Protein AF-A0A4R5WF81-F1 (afdb_monomer_lite)

Secondary structure (DSSP, 8-state):
------------------SHHHHHHHHHHHTS--------------------HHHHHHHHHHHHHHHHHHHHHHHHHHHHHHHHHTT--SHHHHHHHHHHHHHHHHHHHHHHHHHHHHHHHHHHHHHHHHHHHHHHHHT-

Foldseek 3Di:
DDDDDDDDDDDDDPPDPPPPVVVVVVVVVVVPDDDDDDDDDPDPPPPPPDDDLVVLVVVLVVLVVVLVVLVVVLVVLVVVLVVVLVPDDDPVNVVVVVVNVVVSVVSVVVSVVSVVVSVVSVVVSVVSVVVVVVVVVVVD

Organism: Mycolicibacterium mucogenicum (NCBI:txid56689)

Radius of gyration: 25.71 Å; chains: 1; bounding box: 68×26×92 Å

pLDDT: mean 74.0, std 26.53, range [26.73, 97.81]

Sequence (140 aa):
MYTTSSVGTSTRWRTTPRNCLSLLVFIAVRMRRLVPTSHNRCETTLPTYEYNLDEMNEFITALERSIEEITTHCDNARSTVAAVLNHYSGSAATAFTEFHEGWQATAREHLESLKAYRTHVATARDNYAEARRKNIEMFR

InterPro domains:
  IPR010310 Type VII secretion system ESAT-6-like [PF06013] (49-131)
  IPR036689 ESAT-6-like superfamily [SSF140453] (48-139)

Structure (mmCIF, N/CA/C/O backbone):
data_AF-A0A4R5WF81-F1
#
_entry.id   AF-A0A4R5WF81-F1
#
loop_
_atom_site.group_PDB
_atom_site.id
_atom_site.type_symbol
_atom_site.label_atom_id
_atom_site.label_alt_id
_atom_site.label_comp_id
_atom_site.label_asym_id
_atom_site.label_entity_id
_atom_site.label_seq_id
_atom_site.pdbx_PDB_ins_code
_atom_site.Cartn_x
_atom_site.Cartn_y
_atom_site.Cartn_z
_atom_site.occupancy
_atom_site.B_iso_or_equiv
_atom_site.auth_seq_id
_atom_site.auth_comp_id
_atom_site.auth_asym_id
_atom_site.auth_atom_id
_atom_site.pdbx_PDB_model_num
ATOM 1 N N . MET A 1 1 ? 16.084 -2.598 55.619 1.00 32.06 1 MET A N 1
ATOM 2 C CA . MET A 1 1 ? 17.146 -3.624 55.668 1.00 32.06 1 MET A CA 1
ATOM 3 C C . MET A 1 1 ? 16.746 -4.728 54.684 1.00 32.06 1 MET A C 1
ATOM 5 O O . MET A 1 1 ? 15.654 -5.246 54.851 1.00 32.06 1 MET A O 1
ATOM 9 N N . TYR A 1 2 ? 17.534 -4.902 53.607 1.00 27.20 2 TYR A N 1
ATOM 10 C CA . TYR A 1 2 ? 17.840 -6.096 52.768 1.00 27.20 2 TYR A CA 1
ATOM 11 C C . TYR A 1 2 ? 17.023 -7.407 52.949 1.00 27.20 2 TYR A C 1
ATOM 13 O O . TYR A 1 2 ? 16.712 -7.737 54.081 1.00 27.20 2 TYR A O 1
ATOM 21 N N . THR A 1 3 ? 16.744 -8.318 51.992 1.00 32.97 3 THR A N 1
ATOM 22 C CA . THR A 1 3 ? 16.769 -8.471 50.509 1.00 32.97 3 THR A CA 1
ATOM 23 C C . THR A 1 3 ? 16.207 -9.882 50.167 1.00 32.97 3 THR A C 1
ATOM 25 O O . THR A 1 3 ? 16.420 -10.806 50.941 1.00 32.97 3 THR A O 1
ATOM 28 N N . THR A 1 4 ? 15.586 -10.032 48.980 1.00 38.31 4 THR A N 1
ATOM 29 C CA . THR A 1 4 ? 15.548 -11.193 48.029 1.00 38.31 4 THR A CA 1
ATOM 30 C C . THR A 1 4 ? 15.088 -12.619 48.406 1.00 38.31 4 THR A C 1
ATOM 32 O O . THR A 1 4 ? 15.704 -13.271 49.243 1.00 38.31 4 THR A O 1
ATOM 35 N N . SER A 1 5 ? 14.163 -13.173 47.590 1.00 28.80 5 SER A N 1
ATOM 36 C CA . SER A 1 5 ? 14.272 -14.414 46.754 1.00 28.80 5 SER A CA 1
ATOM 37 C C . SER A 1 5 ? 12.962 -14.594 45.932 1.00 28.80 5 SER A C 1
ATOM 39 O O . SER A 1 5 ? 11.891 -14.497 46.516 1.00 28.80 5 SER A O 1
ATOM 41 N N . SER A 1 6 ? 12.928 -14.578 44.581 1.00 30.61 6 SER A N 1
ATOM 42 C CA . SER A 1 6 ? 13.180 -15.689 43.615 1.00 30.61 6 SER A CA 1
ATOM 43 C C . SER A 1 6 ? 12.292 -16.926 43.879 1.00 30.61 6 SER A C 1
ATOM 45 O O . SER A 1 6 ? 12.324 -17.407 44.999 1.00 30.61 6 SER A O 1
ATOM 47 N N . VAL A 1 7 ? 11.523 -17.574 42.986 1.00 32.94 7 VAL A N 1
ATOM 48 C CA . VAL A 1 7 ? 11.302 -17.618 41.521 1.00 32.94 7 VAL A CA 1
ATOM 49 C C . VAL A 1 7 ? 9.964 -18.370 41.312 1.00 32.94 7 VAL A C 1
ATOM 51 O O . VAL A 1 7 ? 9.645 -19.262 42.093 1.00 32.94 7 VAL A O 1
ATOM 54 N N . GLY A 1 8 ? 9.198 -18.062 40.259 1.00 27.97 8 GLY A N 1
ATOM 55 C CA . GLY A 1 8 ? 7.992 -18.820 39.893 1.00 27.97 8 GLY A CA 1
ATOM 56 C C . GLY A 1 8 ? 7.496 -18.483 38.487 1.00 27.97 8 GLY A C 1
ATOM 57 O O . GLY A 1 8 ? 6.733 -17.546 38.283 1.00 27.97 8 GLY A O 1
ATOM 58 N N . THR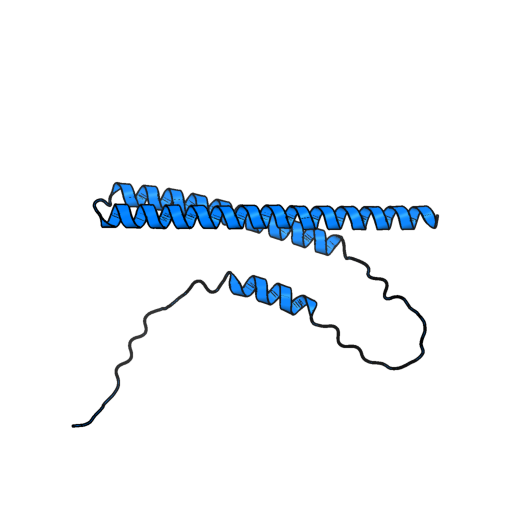 A 1 9 ? 7.997 -19.232 37.514 1.00 38.75 9 THR A N 1
ATOM 59 C CA . THR A 1 9 ? 7.731 -19.196 36.072 1.00 38.75 9 THR A CA 1
ATOM 60 C C . THR A 1 9 ? 6.252 -19.393 35.717 1.00 38.75 9 THR A C 1
ATOM 62 O O . THR A 1 9 ? 5.635 -20.366 36.135 1.00 38.75 9 THR A O 1
ATOM 65 N N . SER A 1 10 ? 5.700 -18.535 34.849 1.00 30.55 10 SER A N 1
ATOM 66 C CA . SER A 1 10 ? 4.501 -18.866 34.069 1.00 30.55 10 SER A CA 1
ATOM 67 C C . SER A 1 10 ? 4.538 -18.214 32.688 1.00 30.55 10 SER A C 1
ATOM 69 O O . SER A 1 10 ? 4.512 -16.995 32.518 1.00 30.55 10 SER A O 1
ATOM 71 N N . THR A 1 11 ? 4.656 -19.090 31.701 1.00 42.34 11 THR A N 1
ATOM 72 C CA . THR A 1 11 ? 4.651 -18.879 30.260 1.00 42.34 11 THR A CA 1
ATOM 73 C C . THR A 1 11 ? 3.337 -18.243 29.799 1.00 42.34 11 THR A C 1
ATOM 75 O O . THR A 1 11 ? 2.281 -18.866 29.890 1.00 42.34 11 THR A O 1
ATOM 78 N N . ARG A 1 12 ? 3.376 -17.031 29.230 1.00 27.22 12 ARG A N 1
ATOM 79 C CA . ARG A 1 12 ? 2.245 -16.495 28.454 1.00 27.22 12 ARG A CA 1
ATOM 80 C C . ARG A 1 12 ? 2.732 -15.620 27.296 1.00 27.22 12 ARG A C 1
ATOM 82 O O . ARG A 1 12 ? 3.108 -14.467 27.470 1.00 27.22 12 ARG A O 1
ATOM 89 N N . TRP A 1 13 ? 2.756 -16.253 26.127 1.00 27.02 13 TRP A N 1
ATOM 90 C CA . TRP A 1 13 ? 2.797 -15.735 24.758 1.00 27.02 13 TRP A CA 1
ATOM 91 C C . TRP A 1 13 ? 2.764 -14.204 24.599 1.00 27.02 13 TRP A C 1
ATOM 93 O O . TRP A 1 13 ? 1.704 -13.588 24.559 1.00 27.02 13 TRP A O 1
ATOM 103 N N . ARG A 1 14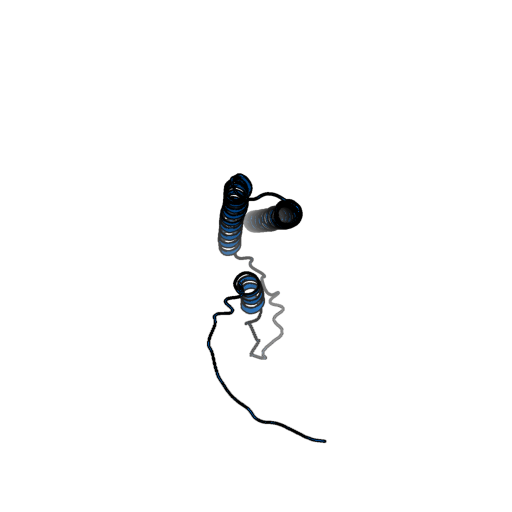 ? 3.943 -13.599 24.410 1.00 26.73 14 ARG A N 1
ATOM 104 C CA . ARG A 1 14 ? 4.083 -12.341 23.660 1.00 26.73 14 ARG A CA 1
ATOM 105 C C . ARG A 1 14 ? 4.457 -12.681 22.222 1.00 26.73 14 ARG A C 1
ATOM 107 O O . ARG A 1 14 ? 5.630 -12.695 21.861 1.00 26.73 14 ARG A O 1
ATOM 114 N N . THR A 1 15 ? 3.456 -12.962 21.400 1.00 33.72 15 THR A N 1
ATOM 115 C CA . THR A 1 15 ? 3.581 -12.897 19.941 1.00 33.72 15 THR A CA 1
ATOM 116 C C . THR A 1 15 ? 3.288 -11.468 19.504 1.00 33.72 15 THR A C 1
ATOM 118 O O . THR A 1 15 ? 2.174 -11.115 19.137 1.00 33.72 15 THR A O 1
ATOM 121 N N . THR A 1 16 ? 4.308 -10.620 19.605 1.00 34.84 16 THR A N 1
ATOM 122 C CA . THR A 1 16 ? 4.379 -9.328 18.913 1.00 34.84 16 THR A CA 1
ATOM 123 C C . THR A 1 16 ? 4.428 -9.593 17.399 1.00 34.84 16 THR A C 1
ATOM 125 O O . THR A 1 16 ? 5.165 -10.501 17.000 1.00 34.84 16 THR A O 1
ATOM 128 N N . PRO A 1 17 ? 3.717 -8.842 16.534 1.00 34.47 17 PRO A N 1
ATOM 129 C CA . PRO A 1 17 ? 3.776 -9.048 15.088 1.00 34.47 17 PRO A CA 1
ATOM 130 C C . PRO A 1 17 ? 5.143 -8.590 14.555 1.00 34.47 17 PRO A C 1
ATOM 132 O O . PRO A 1 17 ? 5.367 -7.431 14.223 1.00 34.47 17 PRO A O 1
ATOM 135 N N . ARG A 1 18 ? 6.093 -9.526 14.503 1.00 36.28 18 ARG A N 1
ATOM 136 C CA . ARG A 1 18 ? 7.475 -9.360 14.019 1.00 36.28 18 ARG A CA 1
ATOM 137 C C . ARG A 1 18 ? 7.610 -9.523 12.494 1.00 36.28 18 ARG A C 1
ATOM 139 O O . ARG A 1 18 ? 8.675 -9.892 12.011 1.00 36.28 18 ARG A O 1
ATOM 146 N N . ASN A 1 19 ? 6.561 -9.243 11.721 1.00 41.66 19 ASN A N 1
ATOM 147 C CA . ASN A 1 19 ? 6.560 -9.588 10.293 1.00 41.66 19 ASN A CA 1
ATOM 148 C C . ASN A 1 19 ? 6.852 -8.413 9.345 1.00 41.66 19 ASN A C 1
ATOM 150 O O . ASN A 1 19 ? 7.377 -8.653 8.265 1.00 41.66 19 ASN A O 1
ATOM 154 N N . CYS A 1 20 ? 6.649 -7.153 9.748 1.00 30.27 20 CYS A N 1
ATOM 155 C CA . CYS A 1 20 ? 6.896 -6.019 8.840 1.00 30.27 20 CYS A CA 1
ATOM 156 C C . CYS A 1 20 ? 8.376 -5.594 8.766 1.00 30.27 20 CYS A C 1
ATOM 158 O O . CYS A 1 20 ? 8.847 -5.160 7.719 1.00 30.27 20 CYS A O 1
ATOM 160 N N . LEU A 1 21 ? 9.145 -5.766 9.848 1.00 36.25 21 LEU A N 1
ATOM 161 C CA . LEU A 1 21 ? 10.576 -5.419 9.872 1.00 36.25 21 LEU A CA 1
ATOM 162 C C . LEU A 1 21 ? 11.458 -6.468 9.178 1.00 36.25 21 LEU A C 1
ATOM 164 O O . LEU A 1 21 ? 12.521 -6.137 8.657 1.00 36.25 21 LEU A O 1
ATOM 168 N N . SER A 1 22 ? 11.004 -7.721 9.126 1.00 40.19 22 SER A N 1
ATOM 169 C CA . SER A 1 22 ? 11.744 -8.823 8.504 1.00 40.19 22 SER A CA 1
ATOM 170 C C . SER A 1 22 ? 11.856 -8.660 6.985 1.00 40.19 22 SER A C 1
ATOM 172 O O . SER A 1 22 ? 12.902 -8.967 6.420 1.00 40.19 22 SER A O 1
ATOM 174 N N . LEU A 1 23 ? 10.835 -8.107 6.321 1.00 41.38 23 LEU A N 1
ATOM 175 C CA . LEU A 1 23 ? 10.843 -7.928 4.865 1.00 41.38 23 LEU A CA 1
ATOM 176 C C . LEU A 1 23 ? 11.841 -6.845 4.413 1.00 41.38 23 LEU A C 1
ATOM 178 O O . LEU A 1 23 ? 12.575 -7.037 3.446 1.00 41.38 23 LEU A O 1
ATOM 182 N N . LEU A 1 24 ? 11.940 -5.742 5.165 1.00 40.78 24 LEU A N 1
ATOM 183 C CA . LEU A 1 24 ? 12.872 -4.645 4.872 1.00 40.78 24 LEU A CA 1
ATOM 184 C C . LEU A 1 24 ? 14.339 -5.044 5.099 1.00 40.78 24 LEU A C 1
ATOM 186 O O . LEU A 1 24 ? 15.211 -4.670 4.314 1.00 40.78 24 LEU A O 1
ATOM 190 N N . VAL A 1 25 ? 14.617 -5.860 6.122 1.00 46.25 25 VAL A N 1
ATOM 191 C CA . VAL A 1 25 ? 15.968 -6.396 6.366 1.00 46.25 25 VAL A CA 1
ATOM 192 C C . VAL A 1 25 ? 16.364 -7.409 5.287 1.00 46.25 25 VAL A C 1
ATOM 194 O O . VAL A 1 25 ? 17.512 -7.407 4.847 1.00 46.25 25 VAL A O 1
ATOM 197 N N . PHE A 1 26 ? 15.430 -8.230 4.795 1.00 43.12 26 PHE A N 1
ATOM 198 C CA . PHE A 1 26 ? 15.718 -9.191 3.724 1.00 43.12 26 PHE A CA 1
ATOM 199 C C . PHE A 1 26 ? 16.063 -8.518 2.384 1.00 43.12 26 PHE A C 1
ATOM 201 O O . PHE A 1 26 ? 16.992 -8.968 1.710 1.00 43.12 26 PHE A O 1
ATOM 208 N N . ILE A 1 27 ? 15.395 -7.415 2.025 1.00 44.78 27 ILE A N 1
ATOM 209 C CA . ILE A 1 27 ? 15.698 -6.655 0.798 1.00 44.78 27 ILE A CA 1
ATOM 210 C C . ILE A 1 27 ? 17.064 -5.953 0.913 1.00 44.78 27 ILE A C 1
ATOM 212 O O . ILE A 1 27 ? 17.883 -6.033 -0.003 1.00 44.78 27 ILE A O 1
ATOM 216 N N . ALA A 1 28 ? 17.371 -5.347 2.067 1.00 36.41 28 ALA A N 1
ATOM 217 C CA . ALA A 1 28 ? 18.652 -4.671 2.295 1.00 36.41 28 ALA A CA 1
ATOM 218 C C . ALA A 1 28 ? 19.856 -5.637 2.357 1.00 36.41 28 ALA A C 1
ATOM 220 O O . ALA A 1 28 ? 20.963 -5.284 1.950 1.00 36.41 28 ALA A O 1
ATOM 221 N N . VAL A 1 29 ? 19.658 -6.871 2.840 1.00 42.06 29 VAL A N 1
ATOM 222 C CA . VAL A 1 29 ? 20.720 -7.891 2.927 1.00 42.06 29 VAL A CA 1
ATOM 223 C C . VAL A 1 29 ? 21.006 -8.547 1.572 1.00 42.06 29 VAL A C 1
ATOM 225 O O . VAL A 1 29 ? 22.162 -8.880 1.297 1.00 42.06 29 VAL A O 1
ATOM 228 N N . ARG A 1 30 ? 20.007 -8.692 0.690 1.00 36.16 30 ARG A N 1
ATOM 229 C CA . ARG A 1 30 ? 20.197 -9.333 -0.624 1.00 36.16 30 ARG A CA 1
ATOM 230 C C . ARG A 1 30 ? 21.016 -8.488 -1.610 1.00 36.16 30 ARG A C 1
ATOM 232 O O . ARG A 1 30 ? 21.664 -9.053 -2.481 1.00 36.16 30 ARG A O 1
ATOM 239 N N . MET A 1 31 ? 21.095 -7.175 -1.400 1.00 35.66 31 MET A N 1
ATOM 240 C CA . MET A 1 31 ? 21.899 -6.251 -2.217 1.00 35.66 31 MET A CA 1
ATOM 241 C C . MET A 1 31 ? 23.388 -6.181 -1.813 1.00 35.66 31 MET A C 1
ATOM 243 O O . MET A 1 31 ? 24.171 -5.521 -2.489 1.00 35.66 31 MET A O 1
ATOM 247 N N . ARG A 1 32 ? 23.818 -6.830 -0.713 1.00 39.22 32 ARG A N 1
ATOM 248 C CA . ARG A 1 32 ? 25.158 -6.612 -0.118 1.00 39.22 32 ARG A CA 1
ATOM 249 C C . ARG A 1 32 ? 26.197 -7.714 -0.374 1.00 39.22 32 ARG A C 1
ATOM 251 O O . ARG A 1 32 ? 27.303 -7.632 0.153 1.00 39.22 32 ARG A O 1
ATOM 258 N N . ARG A 1 33 ? 25.901 -8.756 -1.156 1.00 44.81 33 ARG A N 1
ATOM 259 C CA . ARG A 1 33 ? 26.877 -9.832 -1.426 1.00 44.81 33 ARG A CA 1
ATOM 260 C C . ARG A 1 33 ? 27.411 -9.802 -2.849 1.00 44.81 33 ARG A C 1
ATOM 262 O O . ARG A 1 33 ? 26.987 -10.622 -3.642 1.00 44.81 33 ARG A O 1
ATOM 269 N N . LEU A 1 34 ? 28.415 -8.963 -3.101 1.00 41.06 34 LEU A N 1
ATOM 270 C CA . LEU A 1 34 ? 29.501 -9.253 -4.048 1.00 41.06 34 LEU A CA 1
ATOM 271 C C . LEU A 1 34 ? 30.779 -8.557 -3.539 1.00 41.06 34 LEU A C 1
ATOM 273 O O . LEU A 1 34 ? 30.947 -7.351 -3.683 1.00 41.06 34 LEU A O 1
ATOM 277 N N . VAL A 1 35 ? 31.652 -9.313 -2.865 1.00 46.28 35 VAL A N 1
ATOM 278 C CA . VAL A 1 35 ? 33.005 -8.871 -2.468 1.00 46.28 35 VAL A CA 1
ATOM 279 C C . VAL A 1 35 ? 33.975 -9.227 -3.606 1.00 46.28 35 VAL A C 1
ATOM 281 O O . VAL A 1 35 ? 33.856 -10.324 -4.155 1.00 46.28 35 VAL A O 1
ATOM 284 N N . PRO A 1 36 ? 34.929 -8.350 -3.973 1.00 56.72 36 PRO A N 1
ATOM 285 C CA . PRO A 1 36 ? 35.799 -8.546 -5.126 1.00 56.72 36 PRO A CA 1
ATOM 286 C C . PRO A 1 36 ? 37.021 -9.392 -4.756 1.00 56.72 36 PRO A C 1
ATOM 288 O O . PRO A 1 36 ? 37.646 -9.168 -3.723 1.00 56.72 36 PRO A O 1
ATOM 291 N N . THR A 1 37 ? 37.418 -10.327 -5.620 1.00 44.09 37 THR A N 1
ATOM 292 C CA . THR A 1 37 ? 38.752 -10.947 -5.556 1.00 44.09 37 THR A CA 1
ATOM 293 C C . THR A 1 37 ? 39.269 -11.260 -6.955 1.00 44.09 37 THR A C 1
ATOM 295 O O . THR A 1 37 ? 38.955 -12.295 -7.518 1.00 44.09 37 THR A O 1
ATOM 298 N N . SER A 1 38 ? 40.085 -10.357 -7.498 1.00 37.09 38 SER A N 1
ATOM 299 C CA . SER A 1 38 ? 41.420 -10.683 -8.024 1.00 37.09 38 SER A CA 1
ATOM 300 C C . SER A 1 38 ? 42.042 -9.437 -8.652 1.00 37.09 38 SER A C 1
ATOM 302 O O . SER A 1 38 ? 41.482 -8.848 -9.573 1.00 37.09 38 SER A O 1
ATOM 304 N N . HIS A 1 39 ? 43.219 -9.048 -8.162 1.00 48.19 39 HIS A N 1
ATOM 305 C CA . HIS A 1 39 ? 44.136 -8.181 -8.897 1.00 48.19 39 HIS A CA 1
ATOM 306 C C . HIS A 1 39 ? 44.493 -8.863 -10.220 1.00 48.19 39 HIS A C 1
ATOM 308 O O . HIS A 1 39 ? 45.056 -9.952 -10.169 1.00 48.19 39 HIS A O 1
ATOM 314 N N . ASN A 1 40 ? 44.193 -8.234 -11.361 1.00 41.84 40 ASN A N 1
ATOM 315 C CA . ASN A 1 40 ? 45.059 -8.218 -12.543 1.00 41.84 40 ASN A CA 1
ATOM 316 C C . ASN A 1 40 ? 44.506 -7.276 -13.624 1.00 41.84 40 ASN A C 1
ATOM 318 O O . ASN A 1 40 ? 43.409 -7.482 -14.121 1.00 41.84 40 ASN A O 1
ATOM 322 N N . ARG A 1 41 ? 45.359 -6.314 -14.012 1.00 36.94 41 ARG A N 1
ATOM 323 C CA . ARG A 1 41 ? 45.321 -5.472 -15.222 1.00 36.94 41 ARG A CA 1
ATOM 324 C C . ARG A 1 41 ? 44.139 -4.488 -15.330 1.00 36.94 41 ARG A C 1
ATOM 326 O O . ARG A 1 41 ? 42.985 -4.876 -15.417 1.00 36.94 41 ARG A O 1
ATOM 333 N N . CYS A 1 42 ? 44.457 -3.189 -15.372 1.00 40.72 42 CYS A N 1
ATOM 334 C CA . CYS A 1 42 ? 43.516 -2.116 -15.703 1.00 40.72 42 CYS A CA 1
ATOM 335 C C . CYS A 1 42 ? 43.076 -2.224 -17.171 1.00 40.72 42 CYS A C 1
ATOM 337 O O . CYS A 1 42 ? 43.527 -1.461 -18.020 1.00 40.72 42 CYS A O 1
ATOM 339 N N . GLU A 1 43 ? 42.200 -3.172 -17.476 1.00 45.31 43 GLU A N 1
ATOM 340 C CA . GLU A 1 43 ? 41.223 -2.974 -18.534 1.00 45.31 43 GLU A CA 1
ATOM 341 C C . GLU A 1 43 ? 40.136 -2.088 -17.938 1.00 45.31 43 GLU A C 1
ATOM 343 O O . GLU A 1 43 ? 39.559 -2.393 -16.894 1.00 45.31 43 GLU A O 1
ATOM 348 N N . THR A 1 44 ? 39.870 -0.945 -18.563 1.00 43.97 44 THR A N 1
ATOM 349 C CA . THR A 1 44 ? 38.684 -0.145 -18.257 1.00 43.97 44 THR A CA 1
ATOM 350 C C . THR A 1 44 ? 37.457 -0.881 -18.798 1.00 43.97 44 THR A C 1
ATOM 352 O O . THR A 1 44 ? 36.755 -0.387 -19.673 1.00 43.97 44 THR A O 1
ATOM 355 N N . THR A 1 45 ? 37.188 -2.092 -18.308 1.00 45.41 45 THR A N 1
ATOM 356 C CA . THR A 1 45 ? 35.855 -2.672 -18.388 1.00 45.41 45 THR A CA 1
ATOM 357 C C . THR A 1 45 ? 35.003 -1.823 -17.464 1.00 45.41 45 THR A C 1
ATOM 359 O O . THR A 1 45 ? 34.964 -2.055 -16.255 1.00 45.41 45 THR A O 1
ATOM 362 N N . LEU A 1 46 ? 34.382 -0.774 -18.013 1.00 51.00 46 LEU A N 1
ATOM 363 C CA . LEU A 1 46 ? 33.262 -0.127 -17.345 1.00 51.00 46 LEU A CA 1
ATOM 364 C C . LEU A 1 46 ? 32.329 -1.267 -16.920 1.00 51.00 46 LEU A C 1
ATOM 366 O O . LEU A 1 46 ? 31.917 -2.034 -17.798 1.00 51.00 46 LEU A O 1
ATOM 370 N N . PRO A 1 47 ? 32.055 -1.456 -15.615 1.00 49.59 47 PRO A N 1
ATOM 371 C CA . PRO A 1 47 ? 31.095 -2.461 -15.202 1.00 49.59 47 PRO A CA 1
ATOM 372 C C . PRO A 1 47 ? 29.809 -2.155 -15.959 1.00 49.59 47 PRO A C 1
ATOM 374 O O . PRO A 1 47 ? 29.228 -1.077 -15.818 1.00 49.59 47 PRO A O 1
ATOM 377 N N . THR A 1 48 ? 29.430 -3.062 -16.855 1.00 51.62 48 THR A N 1
ATOM 378 C CA . THR A 1 48 ? 28.180 -2.931 -17.588 1.00 51.62 48 THR A CA 1
ATOM 379 C C . THR A 1 48 ? 27.101 -3.234 -16.566 1.00 51.62 48 THR A C 1
ATOM 381 O O . THR A 1 48 ? 26.863 -4.389 -16.226 1.00 51.62 48 THR A O 1
ATOM 384 N N . TYR A 1 49 ? 26.530 -2.183 -15.982 1.00 54.22 49 TYR A N 1
ATOM 385 C CA . TYR A 1 49 ? 25.376 -2.305 -15.107 1.00 54.22 49 TYR A CA 1
ATOM 386 C C . TYR A 1 49 ? 24.179 -2.693 -15.976 1.00 54.22 49 TYR A C 1
ATOM 388 O O . TYR A 1 49 ? 23.485 -1.836 -16.521 1.00 54.22 49 TYR A O 1
ATOM 396 N N . GLU A 1 50 ? 23.975 -3.995 -16.156 1.00 64.12 50 GLU A N 1
ATOM 397 C CA . GLU A 1 50 ? 22.756 -4.525 -16.750 1.00 64.12 50 GLU A CA 1
ATOM 398 C C . GLU A 1 50 ? 21.702 -4.635 -15.647 1.00 64.12 50 GLU A C 1
ATOM 400 O O . GLU A 1 50 ? 21.819 -5.432 -14.717 1.00 64.12 50 GLU A O 1
ATOM 405 N N . TYR A 1 51 ? 20.685 -3.780 -15.719 1.00 71.25 51 TYR A N 1
ATOM 406 C CA . TYR A 1 51 ? 19.515 -3.910 -14.862 1.00 71.25 51 TYR A CA 1
ATOM 407 C C . TYR A 1 51 ? 18.672 -5.087 -15.349 1.00 71.25 51 TYR A C 1
ATOM 409 O O . TYR A 1 51 ? 18.244 -5.111 -16.505 1.00 71.25 51 TYR A O 1
ATOM 417 N N . ASN A 1 52 ? 18.408 -6.047 -14.459 1.00 86.44 52 ASN A N 1
ATOM 418 C CA . ASN A 1 52 ? 17.535 -7.172 -14.763 1.00 86.44 52 ASN A CA 1
ATOM 419 C C . ASN A 1 52 ? 16.067 -6.705 -14.780 1.00 86.44 52 ASN A C 1
ATOM 421 O O . ASN A 1 52 ? 15.427 -6.545 -13.739 1.00 86.44 52 ASN A O 1
ATOM 425 N N . LEU A 1 53 ? 15.540 -6.459 -15.983 1.00 90.06 53 LEU A N 1
ATOM 426 C CA . LEU A 1 53 ? 14.165 -5.991 -16.187 1.00 90.06 53 LEU A CA 1
ATOM 427 C C . LEU A 1 53 ? 13.114 -7.009 -15.718 1.00 90.06 53 LEU A C 1
ATOM 429 O O . LEU A 1 53 ? 12.018 -6.597 -15.331 1.00 90.06 53 LEU A O 1
ATOM 433 N N . ASP A 1 54 ? 13.441 -8.303 -15.732 1.00 91.25 54 ASP A N 1
ATOM 434 C CA . ASP A 1 54 ? 12.541 -9.363 -15.276 1.00 91.25 54 ASP A CA 1
ATOM 435 C C . ASP A 1 54 ? 12.445 -9.364 -13.747 1.00 91.25 54 ASP A C 1
ATOM 437 O O . ASP A 1 54 ? 11.342 -9.356 -13.206 1.00 91.25 54 ASP A O 1
ATOM 441 N N . GLU A 1 55 ? 13.571 -9.217 -13.041 1.00 90.38 55 GLU A N 1
ATOM 442 C CA . GLU A 1 55 ? 13.575 -9.032 -11.580 1.00 90.38 55 GLU A CA 1
ATOM 443 C C . GLU A 1 55 ? 12.811 -7.765 -11.159 1.00 90.38 55 GLU A C 1
ATOM 445 O O . GLU A 1 55 ? 12.084 -7.773 -10.163 1.00 90.38 55 GLU A O 1
ATOM 450 N N . MET A 1 56 ? 12.916 -6.672 -11.927 1.00 94.06 56 MET A N 1
ATOM 451 C CA . MET A 1 56 ? 12.118 -5.466 -11.671 1.00 94.06 56 MET A CA 1
ATOM 452 C C . MET A 1 56 ? 10.614 -5.729 -11.840 1.00 94.06 56 MET A C 1
ATOM 454 O O . MET A 1 56 ? 9.818 -5.235 -11.042 1.00 94.06 56 MET A O 1
ATOM 458 N N . ASN A 1 57 ? 10.214 -6.515 -12.843 1.00 94.94 57 ASN A N 1
ATOM 459 C CA . ASN A 1 57 ? 8.818 -6.909 -13.056 1.00 94.94 57 ASN A CA 1
ATOM 460 C C . ASN A 1 57 ? 8.286 -7.818 -11.939 1.00 94.94 57 ASN A C 1
ATOM 462 O O . ASN A 1 57 ? 7.171 -7.610 -11.450 1.00 94.94 57 ASN A O 1
ATOM 466 N N . GLU A 1 58 ? 9.077 -8.800 -11.506 1.00 95.69 58 GLU A N 1
ATOM 467 C CA . GLU A 1 58 ? 8.737 -9.651 -10.363 1.00 95.69 58 GLU A CA 1
ATOM 468 C C . GLU A 1 58 ? 8.545 -8.813 -9.097 1.00 95.69 58 GLU A C 1
ATOM 470 O O . GLU A 1 58 ? 7.580 -9.008 -8.353 1.00 95.69 58 GLU A O 1
ATOM 475 N N . PHE A 1 59 ? 9.417 -7.826 -8.881 1.00 94.50 59 PHE A N 1
ATOM 476 C CA . PHE A 1 59 ? 9.309 -6.925 -7.743 1.00 94.50 59 PHE A CA 1
ATOM 477 C C . PHE A 1 59 ? 8.062 -6.033 -7.809 1.00 94.50 59 PHE A C 1
ATOM 479 O O . PHE A 1 59 ? 7.360 -5.900 -6.807 1.00 94.50 59 PHE A O 1
ATOM 486 N N . ILE A 1 60 ? 7.731 -5.473 -8.978 1.00 96.81 60 ILE A N 1
ATOM 487 C CA . ILE A 1 60 ? 6.482 -4.716 -9.183 1.00 96.81 60 ILE A CA 1
ATOM 488 C C . ILE A 1 60 ? 5.265 -5.593 -8.864 1.00 96.81 60 ILE A C 1
ATOM 490 O O . ILE A 1 60 ? 4.385 -5.165 -8.120 1.00 96.81 60 ILE A O 1
ATOM 494 N N . THR A 1 61 ? 5.252 -6.837 -9.347 1.00 97.00 61 THR A N 1
ATOM 495 C CA . THR A 1 61 ? 4.169 -7.801 -9.086 1.00 97.00 61 THR A CA 1
ATOM 496 C C . THR A 1 61 ? 4.036 -8.106 -7.589 1.00 97.00 61 THR A C 1
ATOM 498 O O . THR A 1 61 ? 2.932 -8.190 -7.049 1.00 97.00 61 THR A O 1
ATOM 501 N N . ALA A 1 62 ? 5.162 -8.250 -6.884 1.00 96.00 62 ALA A N 1
ATOM 502 C CA . ALA A 1 62 ? 5.168 -8.458 -5.439 1.00 96.00 62 ALA A CA 1
ATOM 503 C C . ALA A 1 62 ? 4.632 -7.236 -4.670 1.00 96.00 62 ALA A C 1
ATOM 505 O O . ALA A 1 62 ? 3.898 -7.403 -3.691 1.00 96.00 62 ALA A O 1
ATOM 506 N N . LEU A 1 63 ? 4.960 -6.017 -5.117 1.00 96.44 63 LEU A N 1
ATOM 507 C CA . LEU A 1 63 ? 4.418 -4.782 -4.545 1.00 96.44 63 LEU A CA 1
ATOM 508 C C . LEU A 1 63 ? 2.903 -4.688 -4.750 1.00 96.44 63 LEU A C 1
ATOM 510 O O . LEU A 1 63 ? 2.193 -4.351 -3.808 1.00 96.44 63 LEU A O 1
ATOM 514 N N . GLU A 1 64 ? 2.402 -5.020 -5.939 1.00 97.81 64 GLU A N 1
ATOM 515 C CA . GLU A 1 64 ? 0.965 -5.009 -6.241 1.00 97.81 64 GLU A CA 1
ATOM 516 C C . GLU A 1 64 ? 0.185 -5.969 -5.350 1.00 97.81 64 GLU A C 1
ATOM 518 O O . GLU A 1 64 ? -0.777 -5.552 -4.704 1.00 97.81 64 GLU A O 1
ATOM 523 N N . ARG A 1 65 ? 0.658 -7.215 -5.228 1.00 97.62 65 ARG A N 1
ATOM 524 C CA . ARG A 1 65 ? 0.063 -8.199 -4.316 1.00 97.62 65 ARG A CA 1
ATOM 525 C C . ARG A 1 65 ? 0.051 -7.693 -2.874 1.00 97.62 65 ARG A C 1
ATOM 527 O O . ARG A 1 65 ? -0.962 -7.786 -2.193 1.00 97.62 65 ARG A O 1
ATOM 534 N N . SER A 1 66 ? 1.161 -7.115 -2.417 1.00 95.56 66 SER A N 1
ATOM 535 C CA . SER A 1 66 ? 1.257 -6.586 -1.052 1.00 95.56 66 SER A CA 1
ATOM 536 C C . SER A 1 66 ? 0.275 -5.432 -0.818 1.00 95.56 66 SER A C 1
ATOM 538 O O . SER A 1 66 ? -0.351 -5.357 0.237 1.00 95.56 66 SER A O 1
ATOM 540 N N . ILE A 1 67 ? 0.112 -4.532 -1.794 1.00 97.38 67 ILE A N 1
ATOM 541 C CA . ILE A 1 67 ? -0.852 -3.423 -1.725 1.00 97.38 67 ILE A CA 1
ATOM 542 C C . ILE A 1 67 ? -2.284 -3.966 -1.630 1.00 97.38 67 ILE A C 1
ATOM 544 O O . ILE A 1 67 ? -3.063 -3.478 -0.809 1.00 97.38 67 ILE A O 1
ATOM 548 N N . GLU A 1 68 ? -2.626 -4.977 -2.428 1.00 97.62 68 GLU A N 1
ATOM 549 C CA . GLU A 1 68 ? -3.940 -5.628 -2.407 1.00 97.62 68 GLU A CA 1
ATOM 550 C C . GLU A 1 68 ? -4.226 -6.313 -1.060 1.00 97.62 68 GLU A C 1
ATOM 552 O O . GLU A 1 68 ? -5.273 -6.080 -0.447 1.00 97.62 68 GLU A O 1
ATOM 557 N N . GLU A 1 69 ? -3.276 -7.101 -0.555 1.00 96.88 69 GLU A N 1
ATOM 558 C CA . GLU A 1 69 ? -3.390 -7.802 0.729 1.00 96.88 69 GLU A CA 1
ATOM 559 C C . GLU A 1 69 ? -3.563 -6.819 1.894 1.00 96.88 69 GLU A C 1
ATOM 561 O O . GLU A 1 69 ? -4.470 -6.968 2.717 1.00 96.88 69 GLU A O 1
ATOM 566 N N . ILE A 1 70 ? -2.738 -5.768 1.950 1.00 95.06 70 ILE A N 1
ATOM 567 C CA . ILE A 1 70 ? -2.820 -4.750 3.006 1.00 95.06 70 ILE A CA 1
ATOM 568 C C . ILE A 1 70 ? -4.151 -3.997 2.926 1.00 95.06 70 ILE A C 1
ATOM 570 O O . ILE A 1 70 ? -4.776 -3.762 3.962 1.00 95.06 70 ILE A O 1
ATOM 574 N N . THR A 1 71 ? -4.613 -3.652 1.721 1.00 97.69 71 THR A N 1
ATOM 575 C CA . THR A 1 71 ? -5.915 -2.993 1.524 1.00 97.69 71 THR A CA 1
ATOM 576 C C . THR A 1 71 ? -7.045 -3.868 2.065 1.00 97.69 71 THR A C 1
ATOM 578 O O . THR A 1 71 ? -7.834 -3.420 2.897 1.00 97.69 71 THR A O 1
ATOM 581 N N . THR A 1 72 ? -7.043 -5.151 1.698 1.00 97.44 72 THR A N 1
ATOM 582 C CA . THR A 1 72 ? -8.019 -6.138 2.175 1.00 97.44 72 THR A CA 1
ATOM 583 C C . THR A 1 72 ? -7.997 -6.269 3.699 1.00 97.44 72 THR A C 1
ATOM 585 O O . THR A 1 72 ? -9.042 -6.312 4.348 1.00 97.44 72 THR A O 1
ATOM 588 N N . HIS A 1 73 ? -6.813 -6.291 4.316 1.00 95.00 73 HIS A N 1
ATOM 589 C CA . HIS A 1 73 ? -6.690 -6.336 5.772 1.00 95.00 73 HIS A CA 1
ATOM 590 C C . HIS A 1 73 ? -7.222 -5.072 6.458 1.00 95.00 73 HIS A C 1
ATOM 592 O O . HIS A 1 73 ? -7.875 -5.188 7.498 1.00 95.00 73 HIS A O 1
ATOM 598 N N . CYS A 1 74 ? -6.998 -3.886 5.887 1.00 96.38 74 CYS A N 1
ATOM 599 C CA . CYS A 1 74 ? -7.538 -2.634 6.421 1.00 96.38 74 CYS A CA 1
ATOM 600 C C . CYS A 1 74 ? -9.074 -2.614 6.366 1.00 96.38 74 CYS A C 1
ATOM 602 O O . CYS A 1 74 ? -9.724 -2.216 7.339 1.00 96.38 74 CYS A O 1
ATOM 604 N N . ASP A 1 75 ? -9.655 -3.109 5.272 1.00 97.19 75 ASP A N 1
ATOM 605 C CA . ASP A 1 75 ? -11.105 -3.226 5.107 1.00 97.19 75 ASP A CA 1
ATOM 606 C C . ASP A 1 75 ? -11.726 -4.250 6.060 1.00 97.19 75 ASP A C 1
ATOM 608 O O . ASP A 1 75 ? -12.746 -3.975 6.700 1.00 97.19 75 ASP A O 1
ATOM 612 N N . ASN A 1 76 ? -11.080 -5.402 6.230 1.00 96.88 76 ASN A N 1
ATOM 613 C CA . ASN A 1 76 ? -11.515 -6.417 7.186 1.00 96.88 76 ASN A CA 1
ATOM 614 C C . ASN A 1 76 ? -11.435 -5.908 8.629 1.00 96.88 76 ASN A C 1
ATOM 616 O O . ASN A 1 76 ? -12.352 -6.145 9.419 1.00 96.88 76 ASN A O 1
ATOM 620 N N . ALA A 1 77 ? -10.375 -5.173 8.979 1.00 95.12 77 ALA A N 1
ATOM 621 C CA . ALA A 1 77 ? -10.236 -4.560 10.296 1.00 95.12 77 ALA A CA 1
ATOM 622 C C . ALA A 1 77 ? -11.354 -3.541 10.556 1.00 95.12 77 ALA A C 1
ATOM 624 O O . ALA A 1 77 ? -11.973 -3.578 11.618 1.00 95.12 77 ALA A O 1
ATOM 625 N N . ARG A 1 78 ? -11.669 -2.692 9.570 1.00 96.00 78 ARG A N 1
ATOM 626 C CA . ARG A 1 78 ? -12.778 -1.729 9.644 1.00 96.00 78 ARG A CA 1
ATOM 627 C C . ARG A 1 78 ? -14.122 -2.421 9.877 1.00 96.00 78 ARG A C 1
ATOM 629 O O . ARG A 1 78 ? -14.852 -2.050 10.792 1.00 96.00 78 ARG A O 1
ATOM 636 N N . SER A 1 79 ? -14.423 -3.452 9.089 1.00 96.62 79 SER A N 1
ATOM 637 C CA . SER A 1 79 ? -15.660 -4.235 9.226 1.00 96.62 79 SER A CA 1
ATOM 638 C C . SER A 1 79 ? -15.752 -4.931 10.586 1.00 96.62 79 SER A C 1
ATOM 640 O O . SER A 1 79 ? -16.807 -4.934 11.219 1.00 96.62 79 SER A O 1
ATOM 642 N N . THR A 1 80 ? -14.634 -5.473 11.075 1.00 95.44 80 THR A N 1
ATOM 643 C CA . THR A 1 80 ? -14.561 -6.127 12.389 1.00 95.44 80 THR A CA 1
ATOM 644 C C . THR A 1 80 ? -14.818 -5.132 13.518 1.00 95.44 80 THR A C 1
ATOM 646 O O . THR A 1 80 ? -15.592 -5.422 14.427 1.00 95.44 80 THR A O 1
ATOM 649 N N . VAL A 1 81 ? -14.217 -3.941 13.458 1.00 94.31 81 VAL A N 1
ATOM 650 C CA . VAL A 1 81 ? -14.435 -2.889 14.461 1.00 94.31 81 VAL A CA 1
ATOM 651 C C . VAL A 1 81 ? -15.886 -2.423 14.474 1.00 94.31 81 VAL A C 1
ATOM 653 O O . VAL A 1 81 ? -16.468 -2.321 15.552 1.00 94.31 81 VAL A O 1
ATOM 656 N N . ALA A 1 82 ? -16.502 -2.225 13.306 1.00 92.88 82 ALA A N 1
ATOM 657 C CA . ALA A 1 82 ? -17.920 -1.884 13.221 1.00 92.88 82 ALA A CA 1
ATOM 658 C C . ALA A 1 82 ? -18.810 -2.951 13.890 1.00 92.88 82 ALA A C 1
ATOM 660 O O . ALA A 1 82 ? -19.716 -2.615 14.649 1.00 92.88 82 ALA A O 1
ATOM 661 N N . ALA A 1 83 ? -18.514 -4.238 13.678 1.00 93.50 83 ALA A N 1
ATOM 662 C CA . ALA A 1 83 ? -19.244 -5.330 14.318 1.00 93.50 83 ALA A CA 1
ATOM 663 C C . ALA A 1 83 ? -19.072 -5.350 15.849 1.00 93.50 83 ALA A C 1
ATOM 665 O O . ALA A 1 83 ? -20.038 -5.597 16.569 1.00 93.50 83 ALA A O 1
ATOM 666 N N . VAL A 1 84 ? -17.869 -5.060 16.359 1.00 91.88 84 VAL A N 1
ATOM 667 C CA . VAL A 1 84 ? -17.600 -4.984 17.807 1.00 91.88 84 VAL A CA 1
ATOM 668 C C . VAL A 1 84 ? -18.340 -3.808 18.448 1.00 91.88 84 VAL A C 1
ATOM 670 O O . VAL A 1 84 ? -18.958 -3.972 19.501 1.00 91.88 84 VAL A O 1
ATOM 673 N N . LEU A 1 85 ? -18.320 -2.636 17.810 1.00 92.50 85 LEU A N 1
ATOM 674 C CA . LEU A 1 85 ? -18.950 -1.419 18.333 1.00 92.50 85 LEU A CA 1
ATOM 675 C C . LEU A 1 85 ? -20.482 -1.512 18.414 1.00 92.50 85 LEU A C 1
ATOM 677 O O . LEU A 1 85 ? -21.079 -0.835 19.244 1.00 92.50 85 LEU A O 1
ATOM 681 N N . ASN A 1 86 ? -21.124 -2.412 17.662 1.00 91.06 86 ASN A N 1
ATOM 682 C CA . ASN A 1 86 ? -22.563 -2.681 17.807 1.00 91.06 86 ASN A CA 1
ATOM 683 C C . ASN A 1 86 ? -22.955 -3.197 19.202 1.00 91.06 86 ASN A C 1
ATOM 685 O O . ASN A 1 86 ? -24.110 -3.074 19.606 1.00 91.06 86 ASN A O 1
ATOM 689 N N . HIS A 1 87 ? -22.013 -3.790 19.936 1.00 90.12 87 HIS A N 1
ATOM 690 C CA . HIS A 1 87 ? -22.246 -4.375 21.259 1.00 90.12 87 HIS A CA 1
ATOM 691 C C . HIS A 1 87 ? -21.439 -3.687 22.363 1.00 90.12 87 HIS A C 1
ATOM 693 O O . HIS A 1 87 ? -21.472 -4.122 23.515 1.00 90.12 87 HIS A O 1
ATOM 699 N N . TYR A 1 88 ? -20.696 -2.634 22.022 1.00 86.06 88 TYR A N 1
ATOM 700 C CA . TYR A 1 88 ? -19.720 -2.013 22.902 1.00 86.06 88 TYR A CA 1
ATOM 701 C C . TYR A 1 88 ? -19.904 -0.496 22.922 1.00 86.06 88 TYR A C 1
ATOM 703 O O . TYR A 1 88 ? -19.794 0.167 21.896 1.00 86.06 88 TYR A O 1
ATOM 711 N N . SER A 1 89 ? -20.186 0.060 24.102 1.00 90.69 89 SER A N 1
ATOM 712 C CA . SER A 1 89 ? -20.545 1.473 24.275 1.00 90.69 89 SER A CA 1
ATOM 713 C C . SER A 1 89 ? -19.868 2.109 25.490 1.00 90.69 89 SER A C 1
ATOM 715 O O . SER A 1 89 ? -19.362 1.417 26.372 1.00 90.69 89 SER A O 1
ATOM 717 N N . GLY A 1 90 ? -19.925 3.439 25.571 1.00 94.06 90 GLY A N 1
ATOM 718 C CA . GLY A 1 90 ? -19.347 4.229 26.660 1.00 94.06 90 GLY A CA 1
ATOM 719 C C . GLY A 1 90 ? -17.968 4.791 26.315 1.00 94.06 90 GLY A C 1
ATOM 720 O O . GLY A 1 90 ? -17.491 4.658 25.191 1.00 94.06 90 GLY A O 1
ATOM 721 N N . SER A 1 91 ? -17.311 5.415 27.293 1.00 93.12 91 SER A N 1
ATOM 722 C CA . SER A 1 91 ? -16.031 6.117 27.096 1.00 93.12 91 SER A CA 1
ATOM 723 C C . SER A 1 91 ? -14.929 5.230 26.510 1.00 93.12 91 SER A C 1
ATOM 725 O O . SER A 1 91 ? -14.126 5.686 25.700 1.00 93.12 91 SER A O 1
ATOM 727 N N . ALA A 1 92 ? -14.914 3.946 26.867 1.00 90.19 92 ALA A N 1
ATOM 728 C CA . ALA A 1 92 ? -13.956 2.991 26.327 1.00 90.19 92 ALA A CA 1
ATOM 729 C C . ALA A 1 92 ? -14.217 2.653 24.844 1.00 90.19 92 ALA A C 1
ATOM 731 O O . ALA A 1 92 ? -13.267 2.408 24.105 1.00 90.19 92 ALA A O 1
ATOM 732 N N . ALA A 1 93 ? -15.477 2.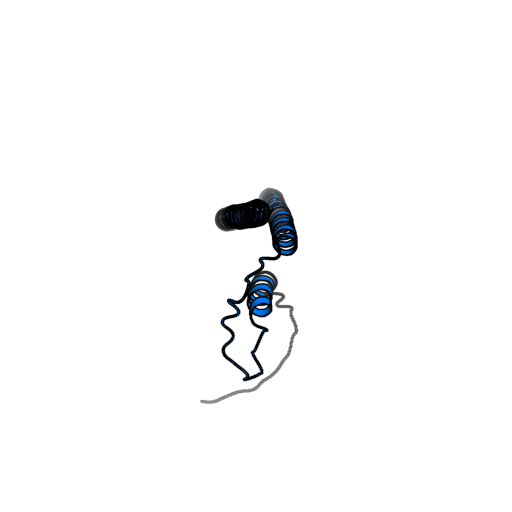671 24.392 1.00 93.00 93 ALA A N 1
ATOM 733 C CA . ALA A 1 93 ? -15.825 2.497 22.981 1.00 93.00 93 ALA A CA 1
ATOM 734 C C . ALA A 1 93 ? -15.430 3.726 22.148 1.00 93.00 93 ALA A C 1
ATOM 736 O O . ALA A 1 93 ? -14.895 3.574 21.050 1.00 93.00 93 ALA A O 1
ATOM 737 N N . THR A 1 94 ? -15.608 4.932 22.696 1.00 94.00 94 THR A N 1
ATOM 738 C CA . THR A 1 94 ? -15.134 6.181 22.079 1.00 94.00 94 THR A CA 1
ATOM 739 C C . THR A 1 94 ? -13.617 6.172 21.910 1.00 94.00 94 THR A C 1
ATOM 741 O O . THR A 1 94 ? -13.135 6.305 20.790 1.00 94.00 94 THR A O 1
ATOM 744 N N . ALA A 1 95 ? -12.865 5.900 22.982 1.00 94.12 95 ALA A N 1
ATOM 745 C CA . ALA A 1 95 ? -11.403 5.851 22.925 1.00 94.12 95 ALA A CA 1
ATOM 746 C C . ALA A 1 95 ? -10.884 4.779 21.947 1.00 94.12 95 ALA A C 1
ATOM 748 O O . ALA A 1 95 ? -9.896 4.991 21.246 1.00 94.12 95 ALA A O 1
ATOM 749 N N . PHE A 1 96 ? -11.557 3.625 21.869 1.00 93.69 96 PHE A N 1
ATOM 750 C CA . PHE A 1 96 ? -11.225 2.590 20.890 1.00 93.69 96 PHE A CA 1
ATOM 751 C C . PHE A 1 96 ? -11.489 3.039 19.446 1.00 93.69 96 PHE A C 1
ATOM 753 O O . PHE A 1 96 ? -10.674 2.760 18.568 1.00 93.69 96 PHE A O 1
ATOM 760 N N . THR A 1 97 ? -12.596 3.745 19.207 1.00 95.06 97 THR A N 1
ATOM 761 C CA . THR A 1 97 ? -12.949 4.280 17.883 1.00 95.06 97 THR A CA 1
ATOM 762 C C . THR A 1 97 ? -11.912 5.293 17.416 1.00 95.06 97 THR A C 1
ATOM 764 O O . THR A 1 97 ? -11.351 5.124 16.339 1.00 95.06 97 THR A O 1
ATOM 767 N N . GLU A 1 98 ? -11.572 6.271 18.258 1.00 95.81 98 GLU A N 1
ATOM 768 C CA . GLU A 1 98 ? -10.548 7.281 17.957 1.00 95.81 98 GLU A CA 1
ATOM 769 C C . GLU A 1 98 ? -9.188 6.636 17.656 1.00 95.81 98 GLU A C 1
ATOM 771 O O . GLU A 1 98 ? -8.518 6.980 16.679 1.00 95.81 98 GLU A O 1
ATOM 776 N N . PHE A 1 99 ? -8.791 5.640 18.457 1.00 96.31 99 PHE A N 1
ATOM 777 C CA . PHE A 1 99 ? -7.565 4.885 18.213 1.00 96.31 99 PHE A CA 1
ATOM 778 C C . PHE A 1 99 ? -7.604 4.134 16.874 1.00 96.31 99 PHE A C 1
ATOM 780 O O . PHE A 1 99 ? -6.625 4.155 16.124 1.00 96.31 99 PHE A O 1
ATOM 787 N N . HIS A 1 100 ? -8.721 3.472 16.555 1.00 96.31 100 HIS A N 1
ATOM 788 C CA . HIS A 1 100 ? -8.876 2.749 15.294 1.00 96.31 100 HIS A CA 1
ATOM 789 C C . HIS A 1 100 ? -8.852 3.687 14.084 1.00 96.31 100 HIS A C 1
ATOM 791 O O . HIS A 1 100 ? -8.212 3.369 13.084 1.00 96.31 100 HIS A O 1
ATOM 797 N N . GLU A 1 101 ? -9.508 4.842 14.169 1.00 96.31 101 GLU A N 1
ATOM 798 C CA . GLU A 1 101 ? -9.503 5.856 13.114 1.00 96.31 101 GLU A CA 1
ATOM 799 C C . GLU A 1 101 ? -8.097 6.405 12.867 1.00 96.31 101 GLU A C 1
ATOM 801 O O . GLU A 1 101 ? -7.662 6.478 11.714 1.00 96.31 101 GLU A O 1
ATOM 806 N N . GLY A 1 102 ? -7.352 6.704 13.937 1.00 97.19 102 GLY A N 1
ATOM 807 C CA . GLY A 1 102 ? -5.948 7.099 13.839 1.00 97.19 102 GLY A CA 1
ATOM 808 C C . GLY A 1 102 ? -5.093 6.020 13.169 1.00 97.19 102 GLY A C 1
ATOM 809 O O . GLY A 1 102 ? -4.341 6.306 12.238 1.00 97.19 102 GLY A O 1
ATOM 810 N N . TRP A 1 103 ? -5.268 4.758 13.568 1.00 97.50 103 TRP A N 1
ATOM 811 C CA . TRP A 1 103 ? -4.582 3.629 12.938 1.00 97.50 103 TRP A CA 1
ATOM 812 C C . TRP A 1 103 ? -4.929 3.482 11.444 1.00 97.50 103 TRP A C 1
ATOM 814 O O . TRP A 1 103 ? -4.026 3.299 10.626 1.00 97.50 103 TRP A O 1
ATOM 824 N N . GLN A 1 104 ? -6.206 3.612 11.064 1.00 97.56 104 GLN A N 1
ATOM 825 C CA . GLN A 1 104 ? -6.654 3.567 9.664 1.00 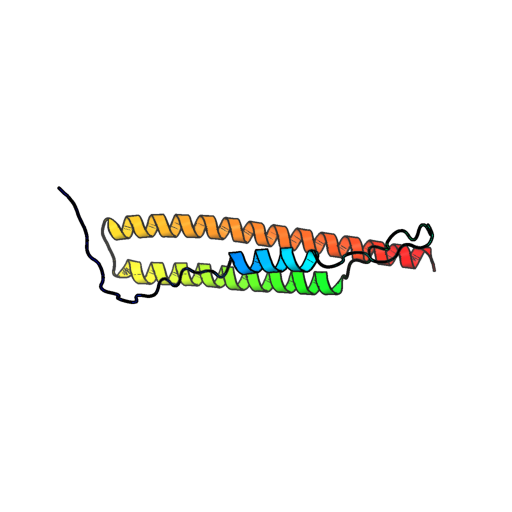97.56 104 GLN A CA 1
ATOM 826 C C . GLN A 1 104 ? -6.067 4.711 8.830 1.00 97.56 104 GLN A C 1
ATOM 828 O O . GLN A 1 104 ? -5.719 4.513 7.664 1.00 97.56 104 GLN A O 1
ATOM 833 N N . ALA A 1 105 ? -5.957 5.911 9.405 1.00 96.81 105 ALA A N 1
ATOM 834 C CA . ALA A 1 105 ? -5.344 7.051 8.735 1.00 96.81 105 ALA A CA 1
ATOM 835 C C . ALA A 1 105 ? -3.865 6.775 8.422 1.00 96.81 105 ALA A C 1
ATOM 837 O O . ALA A 1 105 ? -3.460 6.870 7.263 1.00 96.81 105 ALA A O 1
ATOM 838 N N . THR A 1 106 ? -3.089 6.318 9.409 1.00 96.12 106 THR A N 1
ATOM 839 C CA . THR A 1 106 ? -1.678 5.949 9.209 1.00 96.12 106 THR A CA 1
ATOM 840 C C . THR A 1 106 ? -1.513 4.790 8.221 1.00 96.12 106 THR A C 1
ATOM 842 O O . THR A 1 106 ? -0.625 4.812 7.368 1.00 96.12 106 THR A O 1
ATOM 845 N N . ALA A 1 107 ? -2.384 3.777 8.275 1.00 94.81 107 ALA A N 1
ATOM 846 C CA . ALA A 1 107 ? -2.358 2.672 7.317 1.00 94.81 107 ALA A CA 1
ATOM 847 C C . ALA A 1 107 ? -2.575 3.161 5.873 1.00 94.81 107 ALA A C 1
ATOM 849 O O . ALA A 1 107 ? -1.887 2.710 4.954 1.00 94.81 107 ALA A O 1
ATOM 850 N N . ARG A 1 108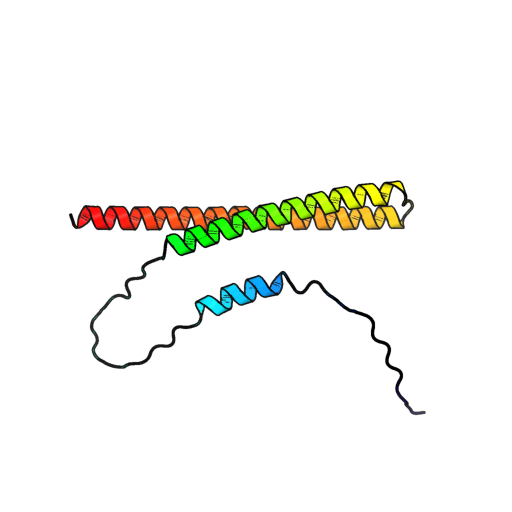 ? -3.476 4.131 5.677 1.00 95.94 108 ARG A N 1
ATOM 851 C CA . ARG A 1 108 ? -3.726 4.756 4.373 1.00 95.94 108 ARG A CA 1
ATOM 852 C C . ARG A 1 108 ? -2.507 5.516 3.859 1.00 95.94 108 ARG A C 1
ATOM 854 O O . ARG A 1 108 ? -2.150 5.352 2.699 1.00 95.94 108 ARG A O 1
ATOM 861 N N . GLU A 1 109 ? -1.834 6.287 4.708 1.00 96.62 109 GLU A N 1
ATOM 862 C CA . GLU A 1 109 ? -0.602 7.001 4.338 1.00 96.62 109 GLU A CA 1
ATOM 863 C C . GLU A 1 109 ? 0.506 6.042 3.874 1.00 96.62 109 GLU A C 1
ATOM 865 O O . GLU A 1 109 ? 1.185 6.287 2.870 1.00 96.62 109 GLU A O 1
ATOM 870 N N . HIS A 1 110 ? 0.666 4.908 4.560 1.00 94.50 110 HIS A N 1
ATOM 871 C CA . HIS A 1 110 ? 1.618 3.876 4.155 1.00 94.50 110 HIS A CA 1
ATOM 872 C C . HIS A 1 110 ? 1.228 3.189 2.842 1.00 94.50 110 HIS A C 1
ATOM 874 O O . HIS A 1 110 ? 2.100 2.952 2.004 1.00 94.50 110 HIS A O 1
ATOM 880 N N . LEU A 1 111 ? -0.060 2.911 2.624 1.00 97.19 111 LEU A N 1
ATOM 881 C CA . LEU A 1 111 ? -0.555 2.377 1.352 1.00 97.19 111 LEU A CA 1
ATOM 882 C C . LEU A 1 111 ? -0.281 3.334 0.188 1.00 97.19 111 LEU A C 1
ATOM 884 O O . LEU A 1 111 ? 0.200 2.897 -0.856 1.00 97.19 111 LEU A O 1
ATOM 888 N N . GLU A 1 112 ? -0.524 4.632 0.365 1.00 96.62 112 GLU A N 1
ATOM 889 C CA . GLU A 1 112 ? -0.214 5.632 -0.663 1.00 96.62 112 GLU A CA 1
ATOM 890 C C . GLU A 1 112 ? 1.292 5.725 -0.934 1.00 96.62 112 GLU A C 1
ATOM 892 O O . GLU A 1 112 ? 1.718 5.764 -2.089 1.00 96.62 112 GLU A O 1
ATOM 897 N N . SER A 1 113 ? 2.118 5.640 0.111 1.00 95.69 113 SER A N 1
ATOM 898 C CA . SER A 1 113 ? 3.577 5.592 -0.037 1.00 95.69 113 SER A CA 1
ATOM 899 C C . SER A 1 113 ? 4.039 4.364 -0.835 1.00 95.69 113 SER A C 1
ATOM 901 O O . SER A 1 113 ? 4.908 4.474 -1.702 1.00 95.69 113 SER A O 1
ATOM 903 N N . LEU A 1 114 ? 3.437 3.192 -0.598 1.00 96.25 114 LEU A N 1
ATOM 904 C CA . LEU A 1 114 ? 3.734 1.967 -1.350 1.00 96.25 114 LEU A CA 1
ATOM 905 C C . LEU A 1 114 ? 3.303 2.067 -2.818 1.00 96.25 114 LEU A C 1
ATOM 907 O O . LEU A 1 114 ? 4.055 1.655 -3.703 1.00 96.25 114 LEU A O 1
ATOM 911 N N . LYS A 1 115 ? 2.134 2.653 -3.101 1.00 97.44 115 LYS A N 1
ATOM 912 C CA . LYS A 1 115 ? 1.663 2.896 -4.477 1.00 97.44 115 LYS A CA 1
ATOM 913 C C . LYS A 1 115 ? 2.580 3.858 -5.232 1.00 97.44 115 LYS A C 1
ATOM 915 O O . LYS A 1 115 ? 2.929 3.602 -6.389 1.00 97.44 115 LYS A O 1
ATOM 920 N N . ALA A 1 116 ? 3.014 4.934 -4.575 1.00 97.31 116 ALA A N 1
ATOM 921 C CA . ALA A 1 116 ? 3.985 5.867 -5.137 1.00 97.31 116 ALA A CA 1
ATOM 922 C C . ALA A 1 116 ? 5.311 5.154 -5.443 1.00 97.31 116 ALA A C 1
ATOM 924 O O . ALA A 1 116 ? 5.844 5.271 -6.546 1.00 97.31 116 ALA A O 1
ATOM 925 N N . TYR A 1 117 ? 5.798 4.325 -4.517 1.00 96.38 117 TYR A N 1
ATOM 926 C CA . TYR A 1 117 ? 7.015 3.548 -4.726 1.00 96.38 117 TYR A CA 1
ATOM 927 C C . TYR A 1 117 ? 6.900 2.555 -5.893 1.00 96.38 117 TYR A C 1
ATOM 929 O O . TYR A 1 117 ? 7.774 2.533 -6.760 1.00 96.38 117 TYR A O 1
ATOM 937 N N . ARG A 1 118 ? 5.795 1.803 -5.991 1.00 97.38 118 ARG A N 1
ATOM 938 C CA . ARG A 1 118 ? 5.512 0.924 -7.143 1.00 97.38 118 ARG A CA 1
ATOM 939 C C . ARG A 1 118 ? 5.540 1.701 -8.457 1.00 97.38 118 ARG A C 1
ATOM 941 O O . ARG A 1 118 ? 6.085 1.215 -9.446 1.00 97.38 118 ARG A O 1
ATOM 948 N N . THR A 1 119 ? 4.985 2.912 -8.469 1.00 97.25 119 THR A N 1
ATOM 949 C CA . THR A 1 119 ? 5.009 3.796 -9.644 1.00 97.25 119 THR A CA 1
ATOM 950 C C . THR A 1 119 ? 6.438 4.180 -10.021 1.00 97.25 119 THR A C 1
ATOM 952 O O . THR A 1 119 ? 6.820 4.021 -11.176 1.00 97.25 119 THR A O 1
ATOM 955 N N . HIS A 1 120 ? 7.263 4.593 -9.055 1.00 95.38 120 HIS A N 1
ATOM 956 C CA . HIS A 1 120 ? 8.665 4.931 -9.309 1.00 95.38 120 HIS A CA 1
ATOM 957 C C . HIS A 1 1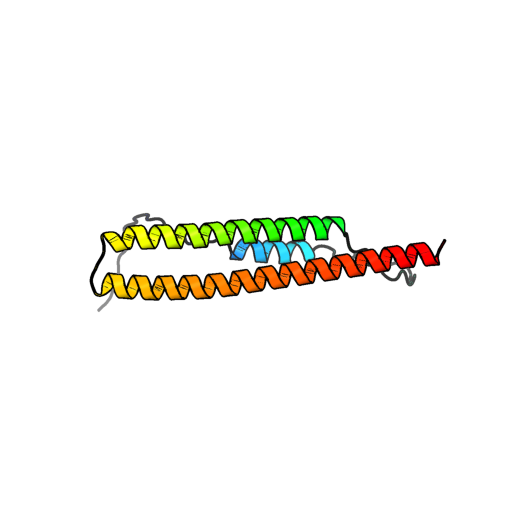20 ? 9.471 3.759 -9.880 1.00 95.38 120 HIS A C 1
ATOM 959 O O . HIS A 1 120 ? 10.239 3.948 -10.824 1.00 95.38 120 HIS A O 1
ATOM 965 N N . VAL A 1 121 ? 9.281 2.550 -9.346 1.00 93.19 121 VAL A N 1
ATOM 966 C CA . VAL A 1 121 ? 9.957 1.346 -9.851 1.00 93.19 121 VAL A CA 1
ATOM 967 C C . VAL A 1 121 ? 9.519 1.032 -11.284 1.00 93.19 121 VAL A C 1
ATOM 969 O O . VAL A 1 121 ? 10.368 0.746 -12.128 1.00 93.19 121 VAL A O 1
ATOM 972 N N . ALA A 1 122 ? 8.220 1.133 -11.582 1.00 95.38 122 ALA A N 1
ATOM 973 C CA . ALA A 1 122 ? 7.698 0.924 -12.932 1.00 95.38 122 ALA A CA 1
ATOM 974 C C . ALA A 1 122 ? 8.286 1.928 -13.935 1.00 95.38 122 ALA A C 1
ATOM 976 O O . ALA A 1 122 ? 8.796 1.521 -14.977 1.00 95.38 122 ALA A O 1
ATOM 977 N N . THR A 1 123 ? 8.322 3.216 -13.583 1.00 94.56 123 THR A N 1
ATOM 978 C CA . THR A 1 123 ? 8.946 4.250 -14.420 1.00 94.56 123 THR A CA 1
ATOM 979 C C . THR A 1 123 ? 10.431 3.976 -14.655 1.00 94.56 123 THR A C 1
ATOM 981 O O . THR A 1 123 ? 10.911 4.100 -15.779 1.00 94.56 123 THR A O 1
ATOM 984 N N . ALA A 1 124 ? 11.174 3.568 -13.620 1.00 93.06 124 ALA A N 1
ATOM 985 C CA . ALA A 1 124 ? 12.584 3.219 -13.771 1.00 93.06 124 ALA A CA 1
ATOM 986 C C . ALA A 1 124 ? 12.777 2.035 -14.732 1.00 93.06 124 ALA A C 1
ATOM 988 O O . ALA A 1 124 ? 13.634 2.097 -15.613 1.00 93.06 124 ALA A O 1
ATOM 989 N N . ARG A 1 125 ? 11.951 0.985 -14.609 1.00 93.69 125 ARG A N 1
ATOM 990 C CA . ARG A 1 125 ? 11.981 -0.166 -15.521 1.00 93.69 125 ARG A CA 1
ATOM 991 C C . ARG A 1 125 ? 11.745 0.271 -16.966 1.00 93.69 125 ARG A C 1
ATOM 993 O O . ARG A 1 125 ? 12.507 -0.132 -17.842 1.00 93.69 125 ARG A O 1
ATOM 1000 N N . ASP A 1 126 ? 10.712 1.075 -17.214 1.00 93.94 126 ASP A N 1
ATOM 1001 C CA . ASP A 1 126 ? 10.371 1.537 -18.563 1.00 93.94 126 ASP A CA 1
ATOM 1002 C C . ASP A 1 126 ? 11.515 2.348 -19.183 1.00 93.94 126 ASP A C 1
ATOM 1004 O O . ASP A 1 126 ? 11.904 2.094 -20.324 1.00 93.94 126 ASP A O 1
ATOM 1008 N N . ASN A 1 127 ? 12.140 3.233 -18.401 1.00 91.62 127 ASN A N 1
ATOM 1009 C CA . ASN A 1 127 ? 13.308 3.998 -18.838 1.00 91.62 127 ASN A CA 1
ATOM 1010 C C . ASN A 1 127 ? 14.485 3.085 -19.222 1.00 91.62 127 ASN A C 1
ATOM 1012 O O . ASN A 1 127 ? 15.122 3.294 -20.257 1.00 91.62 127 ASN A O 1
ATOM 1016 N N . TYR A 1 128 ? 14.777 2.055 -18.421 1.00 90.81 128 TYR A N 1
ATOM 1017 C CA . TYR A 1 128 ? 15.848 1.102 -18.731 1.00 90.81 128 TYR A CA 1
ATOM 1018 C C . TYR A 1 128 ? 15.523 0.231 -19.949 1.00 90.81 128 TYR A C 1
ATOM 1020 O O . TYR A 1 128 ? 16.402 -0.022 -20.776 1.00 90.81 128 TYR A O 1
ATOM 1028 N N . ALA A 1 129 ? 14.267 -0.190 -20.105 1.00 91.25 129 ALA A N 1
ATOM 1029 C CA . ALA A 1 129 ? 13.814 -0.928 -21.278 1.00 91.25 129 ALA A CA 1
ATOM 1030 C C . ALA A 1 129 ? 13.948 -0.087 -22.559 1.00 91.25 129 ALA A C 1
ATOM 1032 O O . ALA A 1 129 ? 14.431 -0.583 -23.582 1.00 91.25 129 ALA A O 1
ATOM 1033 N N . GLU A 1 130 ? 13.587 1.197 -22.501 1.00 90.19 130 GLU A N 1
ATOM 1034 C CA . GLU A 1 130 ? 13.741 2.121 -23.622 1.00 90.19 130 GLU A CA 1
ATOM 1035 C C . GLU A 1 130 ? 15.216 2.368 -23.963 1.00 90.19 130 GLU A C 1
ATOM 1037 O O . GLU A 1 130 ? 15.589 2.316 -25.138 1.00 90.19 130 GLU A O 1
ATOM 1042 N N . ALA A 1 131 ? 16.068 2.587 -22.958 1.00 88.19 131 ALA A N 1
ATOM 1043 C CA . ALA A 1 131 ? 17.506 2.753 -23.160 1.00 88.19 131 ALA A CA 1
ATOM 1044 C C . ALA A 1 131 ? 18.125 1.516 -23.828 1.00 88.19 131 ALA A C 1
ATOM 1046 O O . ALA A 1 131 ? 18.875 1.643 -24.797 1.00 88.19 131 ALA A O 1
ATOM 1047 N N . ARG A 1 132 ? 17.749 0.311 -23.378 1.00 87.06 132 ARG A N 1
ATOM 1048 C CA . ARG A 1 132 ? 18.185 -0.950 -23.993 1.00 87.06 132 ARG A CA 1
ATOM 1049 C C . ARG A 1 132 ? 17.762 -1.037 -25.459 1.00 87.06 132 ARG A C 1
ATOM 1051 O O . ARG A 1 132 ? 18.584 -1.388 -26.301 1.00 87.06 132 ARG A O 1
ATOM 1058 N N . ARG A 1 133 ? 16.512 -0.681 -25.778 1.00 89.25 133 ARG A N 1
ATOM 1059 C CA . ARG A 1 133 ? 16.003 -0.660 -27.159 1.00 89.25 133 ARG A CA 1
ATOM 1060 C C . ARG A 1 133 ? 16.806 0.299 -28.043 1.00 89.25 133 ARG A C 1
ATOM 1062 O O . ARG A 1 133 ? 17.274 -0.117 -29.097 1.00 89.25 133 ARG A O 1
ATOM 1069 N N . LYS A 1 134 ? 17.009 1.545 -27.598 1.00 89.31 134 LYS A N 1
ATOM 1070 C CA . LYS A 1 134 ? 17.776 2.559 -28.346 1.00 89.31 134 LYS A CA 1
ATOM 1071 C C . LYS A 1 134 ? 19.230 2.143 -28.567 1.00 89.31 134 LYS A C 1
ATOM 1073 O O . LYS A 1 134 ? 19.755 2.333 -29.657 1.00 89.31 134 LYS A O 1
ATOM 1078 N N . ASN A 1 135 ? 19.861 1.531 -27.565 1.00 85.69 135 ASN A N 1
ATOM 1079 C CA . ASN A 1 135 ? 21.220 1.010 -27.704 1.00 85.69 135 ASN A CA 1
ATOM 1080 C C . ASN A 1 135 ? 21.287 -0.080 -28.783 1.00 85.69 135 ASN A C 1
ATOM 1082 O O . ASN A 1 135 ? 22.176 -0.044 -29.624 1.00 85.69 135 ASN A O 1
ATOM 1086 N N . ILE A 1 136 ? 20.327 -1.012 -28.809 1.00 86.50 136 ILE A N 1
ATOM 1087 C CA . ILE A 1 136 ? 20.259 -2.053 -29.847 1.00 86.50 136 ILE A CA 1
ATOM 1088 C C . ILE A 1 136 ? 20.037 -1.442 -31.239 1.00 86.50 136 ILE A C 1
ATOM 1090 O O . ILE A 1 136 ? 20.645 -1.903 -32.198 1.00 86.50 136 ILE A O 1
ATOM 1094 N N . GLU A 1 137 ? 19.186 -0.421 -31.359 1.00 88.25 137 GLU A N 1
ATOM 1095 C CA . GLU A 1 137 ? 18.928 0.282 -32.627 1.00 88.25 137 GLU A CA 1
ATOM 1096 C C . GLU A 1 137 ? 20.158 1.026 -33.155 1.00 88.25 137 GLU A C 1
ATOM 1098 O O . GLU A 1 137 ? 20.370 1.051 -34.358 1.00 88.25 137 GLU A O 1
ATOM 1103 N N . MET A 1 138 ? 20.983 1.599 -32.275 1.00 80.44 138 MET A N 1
ATOM 1104 C CA . MET A 1 138 ? 22.189 2.336 -32.669 1.00 80.44 138 MET A CA 1
ATOM 1105 C C . MET A 1 138 ? 23.298 1.431 -33.226 1.00 80.44 138 MET A C 1
ATOM 1107 O O . MET A 1 138 ? 24.118 1.885 -34.021 1.00 80.44 138 MET A O 1
ATOM 1111 N N . PHE A 1 139 ? 23.350 0.171 -32.785 1.00 74.62 139 PHE A N 1
ATOM 1112 C CA . PHE A 1 139 ? 24.371 -0.803 -33.189 1.00 74.62 139 PHE A CA 1
ATOM 1113 C C . PHE A 1 139 ? 23.872 -1.820 -34.234 1.00 74.62 139 PHE A C 1
ATOM 1115 O O . PHE A 1 139 ? 24.559 -2.811 -34.488 1.00 74.62 139 PHE A O 1
ATOM 1122 N N . ARG A 1 140 ? 22.689 -1.597 -34.817 1.00 57.12 140 ARG A N 1
ATOM 1123 C CA . ARG A 1 140 ? 22.166 -2.329 -35.981 1.00 57.12 140 ARG A CA 1
ATOM 1124 C C . ARG A 1 140 ? 22.351 -1.512 -37.250 1.00 57.12 140 ARG A C 1
ATOM 1126 O O . ARG A 1 140 ? 22.629 -2.154 -38.284 1.00 57.12 140 ARG A O 1
#